Protein AF-A0A953KWA7-F1 (afdb_monomer_lite)

pLDDT: mean 86.07, std 13.07, range [38.38, 96.44]

Secondary structure (DSSP, 8-state):
---HHHHHHHTTT-HHHHHHHHHHHHHHHHHHHHHHHHHHH--SS---HHHHHHHHHHHHHHHHHHHHHS-HHHHHHHHHHHHHHHTT-HHHHHHHHHHHHHHHHHHHHHHHHHHHHHHS-----

Radius of gyration: 16.07 Å; chains: 1; bounding box: 39×20×54 Å

Structure (mmCIF, N/CA/C/O backbone):
data_AF-A0A953KWA7-F1
#
_entry.id   AF-A0A953KWA7-F1
#
loop_
_atom_site.group_PDB
_atom_site.id
_atom_site.type_symbol
_atom_site.label_atom_id
_atom_site.label_alt_id
_atom_site.label_comp_id
_atom_site.label_asym_id
_atom_site.label_entity_id
_atom_site.label_seq_id
_atom_site.pdbx_PDB_ins_code
_atom_site.Cartn_x
_atom_site.Cartn_y
_atom_site.Cartn_z
_atom_site.occupancy
_atom_site.B_iso_or_equiv
_atom_site.auth_seq_id
_atom_site.auth_comp_id
_atom_site.auth_asym_id
_atom_site.auth_atom_id
_atom_site.pdbx_PDB_model_num
ATOM 1 N N . MET A 1 1 ? -9.708 9.192 1.911 1.00 75.56 1 MET A N 1
ATOM 2 C CA . MET A 1 1 ? -10.693 8.529 2.768 1.00 75.56 1 MET A CA 1
ATOM 3 C C . MET A 1 1 ? -10.542 7.036 2.658 1.00 75.56 1 MET A C 1
ATOM 5 O O . MET A 1 1 ? -10.577 6.541 1.537 1.00 75.56 1 MET A O 1
ATOM 9 N N . LEU A 1 2 ? -10.314 6.370 3.787 1.00 86.50 2 LEU A N 1
ATOM 10 C CA . LEU A 1 2 ? -10.495 4.937 3.998 1.00 86.50 2 LEU A CA 1
ATOM 11 C C . LEU A 1 2 ? -11.960 4.571 3.770 1.00 86.50 2 LEU A C 1
ATOM 13 O O . LEU A 1 2 ? -12.853 5.381 4.021 1.00 86.50 2 LEU A O 1
ATOM 17 N N . ASP A 1 3 ? -12.204 3.341 3.341 1.00 90.00 3 ASP A N 1
ATOM 18 C CA . ASP A 1 3 ? -13.553 2.796 3.230 1.00 90.00 3 ASP A CA 1
ATOM 19 C C . ASP A 1 3 ? -13.816 1.835 4.395 1.00 90.00 3 ASP A C 1
ATOM 21 O O . ASP A 1 3 ? -13.808 0.614 4.253 1.00 90.00 3 ASP A O 1
ATOM 25 N N . LEU A 1 4 ? -13.965 2.408 5.594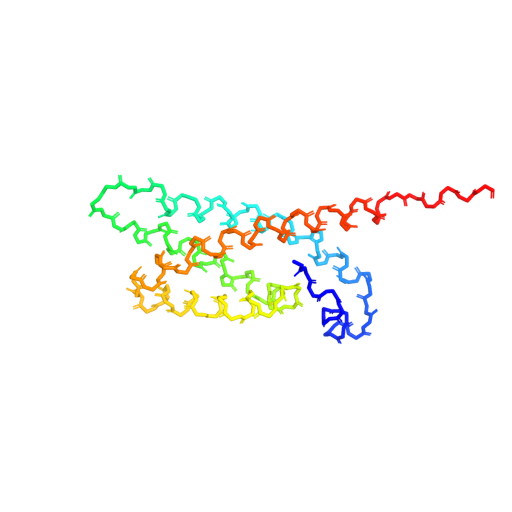 1.00 88.88 4 LEU A N 1
ATOM 26 C CA . LEU A 1 4 ? -14.143 1.632 6.825 1.00 88.88 4 LEU A CA 1
ATOM 27 C C . LEU A 1 4 ? -15.471 0.873 6.842 1.00 88.88 4 LEU A C 1
ATOM 29 O O . LEU A 1 4 ? -15.549 -0.184 7.458 1.00 88.88 4 LEU A O 1
ATOM 33 N N . GLN A 1 5 ? -16.497 1.390 6.162 1.00 89.25 5 GLN A N 1
ATOM 34 C CA . GLN A 1 5 ? -17.772 0.694 6.040 1.00 89.25 5 GLN A CA 1
ATOM 35 C C . GLN A 1 5 ? -17.602 -0.582 5.216 1.00 89.25 5 GLN A C 1
ATOM 37 O O . GLN A 1 5 ? -17.956 -1.655 5.698 1.00 89.25 5 GLN A O 1
ATOM 42 N N . HIS A 1 6 ? -16.980 -0.492 4.037 1.00 91.75 6 HIS A N 1
ATOM 43 C CA . HIS A 1 6 ? -16.666 -1.678 3.244 1.00 91.75 6 HIS A CA 1
ATOM 44 C C . HIS A 1 6 ? -15.776 -2.663 4.010 1.00 91.75 6 HIS A C 1
ATOM 46 O O . HIS A 1 6 ? -16.009 -3.870 3.976 1.00 91.75 6 HIS A O 1
ATOM 52 N N . ALA A 1 7 ? -14.778 -2.156 4.738 1.00 90.75 7 ALA A N 1
ATOM 53 C CA . ALA A 1 7 ? -13.907 -2.994 5.551 1.00 90.75 7 ALA A CA 1
ATOM 54 C C . ALA A 1 7 ? -14.683 -3.739 6.649 1.00 90.75 7 ALA A C 1
ATOM 56 O O . ALA A 1 7 ? -14.455 -4.927 6.860 1.00 90.75 7 ALA A O 1
ATOM 57 N N . LEU A 1 8 ? -15.621 -3.070 7.327 1.00 92.31 8 LEU A N 1
ATOM 58 C CA . LEU A 1 8 ? -16.487 -3.700 8.323 1.00 92.31 8 LEU A CA 1
ATOM 59 C C . LEU A 1 8 ? -17.427 -4.724 7.692 1.00 92.31 8 LEU A C 1
ATOM 61 O O . LEU A 1 8 ? -17.577 -5.806 8.247 1.00 92.31 8 LEU A O 1
ATOM 65 N N . GLU A 1 9 ? -18.022 -4.425 6.538 1.00 94.00 9 GLU A N 1
ATOM 66 C CA . GLU A 1 9 ? -18.860 -5.377 5.800 1.00 94.00 9 GLU A CA 1
ATOM 67 C C . GLU A 1 9 ? -18.067 -6.640 5.434 1.00 94.00 9 GLU A C 1
ATOM 69 O O . GLU A 1 9 ? -18.531 -7.753 5.680 1.00 94.00 9 GLU A O 1
ATOM 74 N N . TYR A 1 10 ? -16.834 -6.478 4.942 1.00 92.50 10 TYR A N 1
ATOM 75 C CA . TYR A 1 10 ? -15.931 -7.589 4.628 1.00 92.50 10 TYR A CA 1
ATOM 76 C C . TYR A 1 10 ? -15.567 -8.425 5.866 1.00 92.50 10 TYR A C 1
ATOM 78 O O . TYR A 1 10 ? -15.423 -9.644 5.788 1.00 92.50 10 TYR A O 1
ATOM 86 N N . LEU A 1 11 ? -15.424 -7.774 7.021 1.00 92.75 11 LEU A N 1
ATOM 87 C CA . LEU A 1 11 ? -15.095 -8.410 8.297 1.00 92.75 11 LEU A CA 1
ATOM 88 C C . LEU A 1 11 ? -16.340 -8.832 9.094 1.00 92.75 11 LEU A C 1
ATOM 90 O O . LEU A 1 11 ? -16.232 -9.110 10.286 1.00 92.75 11 LEU A O 1
ATOM 94 N N . HIS A 1 12 ? -17.519 -8.889 8.464 1.00 93.88 12 HIS A N 1
ATOM 95 C CA . HIS A 1 12 ? -18.789 -9.270 9.098 1.00 93.88 12 HIS A CA 1
ATOM 96 C C . HIS A 1 12 ? -19.137 -8.442 10.352 1.00 93.88 12 HIS A C 1
ATOM 98 O O . HIS A 1 12 ? -19.738 -8.941 11.301 1.00 93.88 12 HIS A O 1
ATOM 104 N N . GLY A 1 13 ? -18.753 -7.166 10.362 1.00 91.62 13 GLY A N 1
ATOM 105 C CA . GLY A 1 13 ? -18.988 -6.233 11.460 1.00 91.62 13 GLY A CA 1
ATOM 106 C C . GLY A 1 13 ? -17.972 -6.306 12.603 1.00 91.62 13 GLY A C 1
ATOM 107 O O . GLY A 1 13 ? -18.148 -5.595 13.593 1.00 91.62 13 GLY A O 1
ATOM 108 N N . ASP A 1 14 ? -16.906 -7.109 12.493 1.00 92.44 14 ASP A N 1
ATOM 109 C CA . ASP A 1 14 ? -15.890 -7.226 13.543 1.00 92.44 14 ASP A CA 1
ATOM 110 C C . ASP A 1 14 ? -14.988 -5.979 13.613 1.00 92.44 14 ASP A C 1
ATOM 112 O O . ASP A 1 14 ? -13.957 -5.848 12.943 1.00 92.44 14 ASP A O 1
ATOM 116 N N . GLN A 1 15 ? -15.391 -5.039 14.469 1.00 90.19 15 GLN A N 1
ATOM 117 C CA . GLN A 1 15 ? -14.656 -3.802 14.722 1.00 90.19 15 GLN A CA 1
ATOM 118 C C . GLN A 1 15 ? -13.309 -4.045 15.414 1.00 90.19 15 GLN A C 1
ATOM 120 O O . GLN A 1 15 ? -12.363 -3.293 15.178 1.00 90.19 15 GLN A O 1
ATOM 125 N N . VAL A 1 16 ? -13.198 -5.076 16.258 1.00 90.62 16 VAL A N 1
ATOM 126 C CA . VAL A 1 16 ? -11.957 -5.371 16.990 1.00 90.62 16 VAL A CA 1
ATOM 127 C C . VAL A 1 16 ? -10.904 -5.878 16.015 1.00 90.62 16 VAL A C 1
ATOM 129 O O . VAL A 1 16 ? -9.775 -5.379 16.015 1.00 90.62 16 VAL A O 1
ATOM 132 N N . LEU A 1 17 ? -11.288 -6.805 15.137 1.00 91.94 17 LEU A N 1
ATOM 133 C CA . LEU A 1 17 ? -10.429 -7.310 14.076 1.00 91.94 17 LEU A CA 1
ATOM 134 C C . LEU A 1 17 ? -10.021 -6.196 13.108 1.00 91.94 17 LEU A C 1
ATOM 136 O O . LEU A 1 17 ? -8.842 -6.095 12.768 1.00 91.94 17 LEU A O 1
ATOM 140 N N . LEU A 1 18 ? -10.949 -5.310 12.722 1.00 91.56 18 LEU A N 1
ATOM 141 C CA . LEU A 1 18 ? -10.613 -4.153 11.890 1.00 91.56 18 LEU A CA 1
ATOM 142 C C . LEU A 1 18 ? -9.531 -3.292 12.549 1.00 91.56 18 LEU A C 1
ATOM 144 O O . LEU A 1 18 ? -8.523 -2.985 11.920 1.00 91.56 18 LEU A O 1
ATOM 148 N N . GLN A 1 19 ? -9.687 -2.946 13.828 1.00 90.38 19 GLN A N 1
ATOM 149 C CA . GLN A 1 19 ? -8.694 -2.148 14.552 1.00 90.38 19 GLN A CA 1
ATOM 150 C C . GLN A 1 19 ? -7.335 -2.856 14.662 1.00 90.38 19 GLN A C 1
ATOM 152 O O . GLN A 1 19 ? -6.293 -2.213 14.534 1.00 90.38 19 GLN A O 1
ATOM 157 N N . GLN A 1 20 ? -7.312 -4.177 14.857 1.00 90.69 20 GLN A N 1
ATOM 158 C CA . GLN A 1 20 ? -6.065 -4.952 14.855 1.00 90.69 20 GLN A CA 1
ATOM 159 C C . GLN A 1 20 ? -5.376 -4.925 13.486 1.00 90.69 20 GLN A C 1
ATOM 161 O O . GLN A 1 20 ? -4.169 -4.684 13.418 1.00 90.69 20 GLN A O 1
ATOM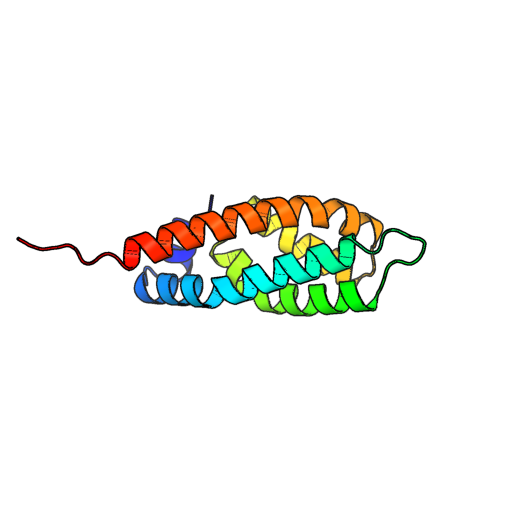 166 N N . ILE A 1 21 ? -6.140 -5.101 12.402 1.00 91.25 21 ILE A N 1
ATOM 167 C CA . ILE A 1 21 ? -5.637 -5.004 11.027 1.00 91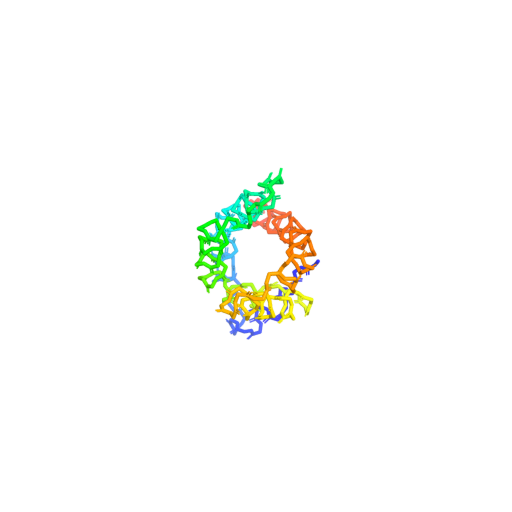.25 21 IL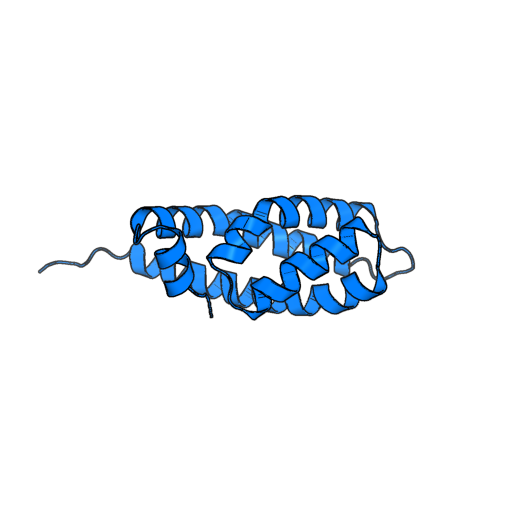E A CA 1
ATOM 168 C C . ILE A 1 21 ? -5.051 -3.612 10.782 1.00 91.25 21 ILE A C 1
ATOM 170 O O . ILE A 1 21 ? -3.915 -3.511 10.325 1.00 91.25 21 ILE A O 1
ATOM 174 N N . LEU A 1 22 ? -5.774 -2.543 11.133 1.00 91.25 22 LEU A N 1
ATOM 175 C CA . LEU A 1 22 ? -5.306 -1.167 10.947 1.00 91.25 22 LEU A CA 1
ATOM 176 C C . LEU A 1 22 ? -4.013 -0.888 11.728 1.00 91.25 22 LEU A C 1
ATOM 178 O O . LEU A 1 22 ? -3.083 -0.302 11.175 1.00 91.25 22 LEU A O 1
ATOM 182 N N . LYS A 1 23 ? -3.906 -1.351 12.981 1.00 89.56 23 LYS A N 1
ATOM 183 C CA . LYS A 1 23 ? -2.684 -1.210 13.792 1.00 89.56 23 LYS A CA 1
ATOM 184 C C . LYS A 1 23 ? -1.487 -1.901 13.150 1.00 89.56 23 LYS A C 1
ATOM 186 O O . LYS A 1 23 ? -0.460 -1.251 12.951 1.00 89.56 23 LYS A O 1
ATOM 191 N N . LEU A 1 24 ? -1.624 -3.178 12.791 1.00 88.44 24 LEU A N 1
ATOM 192 C CA . LEU A 1 24 ? -0.552 -3.955 12.158 1.00 88.44 24 LEU A CA 1
ATOM 193 C C . LEU A 1 24 ? -0.146 -3.358 10.807 1.00 88.44 24 LEU A C 1
ATOM 195 O O . LEU A 1 24 ? 1.038 -3.276 10.481 1.00 88.44 24 LEU A O 1
ATOM 199 N N . PHE A 1 25 ? -1.125 -2.869 10.049 1.00 91.19 25 PHE A N 1
ATOM 200 C CA . PHE A 1 25 ? -0.901 -2.335 8.716 1.00 91.19 25 PHE A CA 1
ATOM 201 C C . PHE A 1 25 ? -0.097 -1.027 8.699 1.00 91.19 25 PHE A C 1
ATOM 203 O O . PHE A 1 25 ? 0.574 -0.736 7.710 1.00 91.19 25 PHE A O 1
ATOM 210 N N . THR A 1 26 ? -0.076 -0.266 9.799 1.00 88.00 26 THR A N 1
ATOM 211 C CA . THR A 1 26 ? 0.705 0.983 9.920 1.00 88.00 26 THR A CA 1
ATOM 212 C C . THR A 1 26 ? 2.197 0.783 9.612 1.00 88.00 26 THR A C 1
ATOM 214 O O . THR A 1 26 ? 2.822 1.615 8.947 1.00 88.00 26 THR A O 1
ATOM 217 N N . GLN A 1 27 ? 2.772 -0.341 10.057 1.00 87.81 27 GLN A N 1
ATOM 218 C CA . GLN A 1 27 ? 4.178 -0.673 9.802 1.00 87.81 27 GLN A CA 1
ATOM 219 C C . GLN A 1 27 ? 4.411 -0.975 8.318 1.00 87.81 27 GLN A C 1
ATOM 221 O O . GLN A 1 27 ? 5.319 -0.414 7.705 1.00 87.81 27 GLN A O 1
ATOM 226 N N . THR A 1 28 ? 3.538 -1.787 7.717 1.00 91.19 28 THR A N 1
ATOM 227 C CA . THR A 1 28 ? 3.583 -2.111 6.285 1.00 91.19 28 THR A CA 1
ATOM 228 C C . THR A 1 28 ? 3.408 -0.870 5.409 1.00 91.19 28 THR A C 1
ATOM 230 O O . THR A 1 28 ? 4.098 -0.735 4.405 1.00 91.19 28 THR A O 1
ATOM 233 N N . LEU A 1 29 ? 2.540 0.072 5.791 1.00 91.12 29 LEU A N 1
ATOM 234 C CA . LEU A 1 29 ? 2.370 1.341 5.076 1.00 91.12 29 LEU A CA 1
ATOM 235 C C . LEU A 1 29 ? 3.643 2.181 5.077 1.00 91.12 29 LEU A C 1
ATOM 237 O O . LEU A 1 29 ? 4.044 2.685 4.030 1.00 91.12 29 LEU A O 1
ATOM 241 N N . SER A 1 30 ? 4.294 2.288 6.234 1.00 90.88 30 SER A N 1
ATOM 242 C CA . SER A 1 30 ? 5.548 3.033 6.369 1.00 90.88 30 SER A CA 1
ATOM 243 C C . SER A 1 30 ? 6.644 2.415 5.497 1.00 90.88 30 SER A C 1
ATOM 245 O O . SER A 1 30 ? 7.365 3.129 4.800 1.00 90.88 30 SER A O 1
ATOM 247 N N . GLN A 1 31 ? 6.720 1.081 5.477 1.00 93.56 31 GLN A N 1
ATOM 248 C CA . GLN A 1 31 ? 7.642 0.343 4.619 1.00 93.56 31 GLN A CA 1
ATOM 249 C C . GLN A 1 31 ? 7.345 0.566 3.129 1.00 93.56 31 GLN A C 1
ATOM 251 O O . GLN A 1 31 ? 8.258 0.896 2.376 1.00 93.56 31 GLN A O 1
ATOM 256 N N . LEU A 1 32 ? 6.079 0.476 2.706 1.00 94.19 32 LEU A N 1
ATOM 257 C CA . LEU A 1 32 ? 5.676 0.734 1.319 1.00 94.19 32 LEU A CA 1
ATOM 258 C C . LEU A 1 32 ? 6.056 2.136 0.851 1.00 94.19 32 LEU A C 1
ATOM 260 O O . LEU A 1 32 ? 6.541 2.297 -0.264 1.00 94.19 32 LEU A O 1
ATOM 264 N N . GLN A 1 33 ? 5.839 3.152 1.687 1.00 92.06 33 GLN A N 1
ATOM 265 C CA . GLN A 1 33 ? 6.192 4.531 1.351 1.00 92.06 33 GLN A CA 1
ATOM 266 C C . GLN A 1 33 ? 7.706 4.715 1.220 1.00 92.06 33 GLN A C 1
ATOM 268 O O . GLN A 1 33 ? 8.160 5.411 0.311 1.00 92.06 33 GLN A O 1
ATOM 273 N N . ALA A 1 34 ? 8.486 4.088 2.104 1.00 92.06 34 ALA A N 1
ATOM 274 C CA . ALA A 1 34 ? 9.941 4.129 2.041 1.00 92.06 34 ALA A CA 1
ATOM 275 C C . ALA A 1 34 ? 10.471 3.436 0.777 1.00 92.06 34 ALA A C 1
ATOM 277 O O . ALA A 1 34 ? 11.267 4.022 0.048 1.00 92.06 34 ALA A O 1
ATOM 278 N N . GLU A 1 35 ? 9.995 2.226 0.480 1.00 92.50 35 GLU A N 1
ATOM 279 C CA . GLU A 1 35 ? 10.408 1.458 -0.700 1.00 92.50 35 GLU A CA 1
ATOM 280 C C . GLU A 1 35 ? 9.995 2.137 -2.007 1.00 92.50 35 GLU A C 1
ATOM 282 O O . GLU A 1 35 ? 1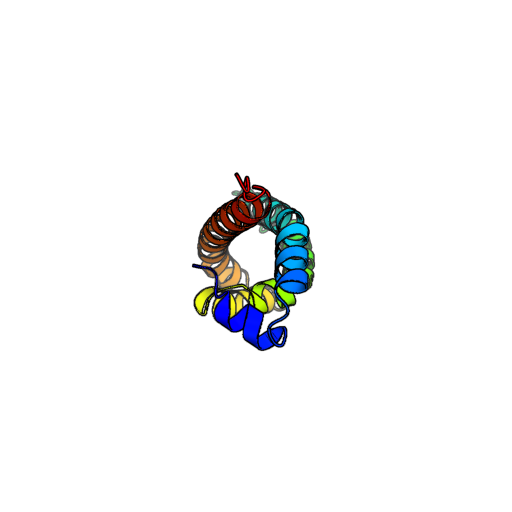0.797 2.206 -2.936 1.00 92.50 35 GLU A O 1
ATOM 287 N N . LEU A 1 36 ? 8.785 2.704 -2.062 1.00 91.06 36 LEU A N 1
ATOM 288 C CA . LEU A 1 36 ? 8.314 3.486 -3.203 1.00 91.06 36 LEU A CA 1
ATOM 289 C C . LEU A 1 36 ? 9.203 4.707 -3.446 1.00 91.06 36 LEU A C 1
ATOM 291 O O . LEU A 1 36 ? 9.612 4.961 -4.576 1.00 91.06 36 LEU A O 1
ATOM 295 N N . LYS A 1 37 ? 9.533 5.445 -2.379 1.00 89.38 37 LYS A N 1
ATOM 296 C CA . LYS A 1 37 ? 10.422 6.604 -2.465 1.00 89.38 37 LYS A CA 1
ATOM 297 C C . LYS A 1 37 ? 11.807 6.196 -2.961 1.00 89.38 37 LYS A C 1
ATOM 299 O O . LYS A 1 37 ? 12.341 6.864 -3.837 1.00 89.38 37 LYS A O 1
ATOM 304 N N . THR A 1 38 ? 12.369 5.103 -2.446 1.00 88.38 38 THR A N 1
ATOM 305 C CA . THR A 1 38 ? 13.663 4.574 -2.901 1.00 88.38 38 THR A CA 1
ATOM 306 C C . THR A 1 38 ? 13.617 4.211 -4.384 1.00 88.38 38 THR A C 1
ATOM 308 O O . THR A 1 38 ? 14.425 4.729 -5.147 1.00 88.38 38 THR A O 1
ATOM 311 N N . ALA A 1 39 ? 12.607 3.447 -4.815 1.00 86.19 39 ALA A N 1
ATOM 312 C CA . ALA A 1 39 ? 12.431 3.054 -6.215 1.00 86.19 39 ALA A CA 1
ATOM 313 C C . ALA A 1 39 ? 12.249 4.252 -7.175 1.00 86.19 39 ALA A C 1
ATOM 315 O O . ALA A 1 39 ? 12.555 4.146 -8.363 1.00 86.19 39 ALA A O 1
ATOM 316 N N . GLN A 1 40 ? 11.759 5.394 -6.674 1.00 82.50 40 GLN A N 1
ATOM 317 C CA . GLN A 1 40 ? 11.585 6.637 -7.436 1.00 82.50 40 GLN A CA 1
ATOM 318 C C . GLN A 1 40 ? 12.796 7.589 -7.378 1.00 82.50 40 GLN A C 1
ATOM 320 O O . GLN A 1 40 ? 13.031 8.337 -8.328 1.00 82.50 40 GLN A O 1
ATOM 325 N N . CYS A 1 41 ? 13.560 7.604 -6.279 1.00 73.00 41 CYS A N 1
ATOM 326 C CA . CYS A 1 41 ? 14.674 8.536 -6.063 1.00 73.00 41 CYS A CA 1
ATOM 327 C C . CYS A 1 41 ? 15.906 8.233 -6.921 1.00 73.00 41 CYS A C 1
ATOM 329 O O . CYS A 1 41 ? 16.748 9.118 -7.086 1.00 73.00 41 CYS A O 1
ATOM 331 N N . THR A 1 42 ? 16.009 7.039 -7.501 1.00 62.53 42 THR A N 1
ATOM 332 C CA . THR A 1 42 ? 17.104 6.632 -8.393 1.00 62.53 42 THR A CA 1
ATOM 333 C C . THR A 1 42 ? 16.954 7.290 -9.777 1.00 62.53 42 THR A C 1
ATOM 335 O O . THR A 1 42 ? 16.846 6.651 -10.819 1.00 62.53 42 THR A O 1
ATOM 338 N N . SER A 1 43 ? 16.916 8.625 -9.791 1.00 50.38 43 SER A N 1
ATOM 339 C CA . SER A 1 43 ? 16.997 9.475 -10.976 1.00 50.38 43 SER A CA 1
ATOM 340 C C . SER A 1 43 ? 18.440 9.517 -11.468 1.00 50.38 43 SER A C 1
ATOM 342 O O . SER A 1 43 ? 19.196 10.406 -11.090 1.00 50.38 43 SER A O 1
ATOM 344 N N . ASN A 1 44 ? 18.833 8.520 -12.265 1.00 46.09 44 ASN A N 1
ATOM 345 C CA . ASN A 1 44 ? 19.721 8.673 -13.422 1.00 46.09 44 ASN A CA 1
ATOM 346 C C . ASN A 1 44 ? 19.930 7.315 -14.122 1.00 46.09 44 ASN A C 1
ATOM 348 O O . ASN A 1 44 ? 20.631 6.434 -13.639 1.00 46.09 44 ASN A O 1
ATOM 352 N N . VAL A 1 45 ? 19.345 7.200 -15.318 1.00 48.81 45 VAL A N 1
ATOM 353 C CA . VAL A 1 45 ? 19.711 6.292 -16.427 1.00 48.81 45 VAL A CA 1
ATOM 354 C C . VAL A 1 45 ? 19.430 4.787 -16.265 1.00 48.81 45 VAL A C 1
ATOM 356 O O . VAL A 1 45 ? 19.322 4.105 -17.282 1.00 48.81 45 VAL A O 1
ATOM 359 N N . GLN A 1 46 ? 19.203 4.247 -15.068 1.00 53.62 46 GLN A N 1
ATOM 360 C CA . GLN A 1 46 ? 18.833 2.832 -14.917 1.00 53.62 46 GLN A CA 1
ATOM 361 C C . GLN A 1 46 ? 17.636 2.677 -13.988 1.00 53.62 46 GLN A C 1
ATOM 363 O O . GLN A 1 46 ? 17.711 2.978 -12.800 1.00 53.62 46 GLN A O 1
ATOM 368 N N . VAL A 1 47 ? 16.521 2.190 -14.537 1.00 57.28 47 VAL A N 1
ATOM 369 C CA . VAL A 1 47 ? 15.428 1.657 -13.724 1.00 57.28 47 VAL A CA 1
ATOM 370 C C . VAL A 1 47 ? 16.029 0.565 -12.842 1.00 57.28 47 VAL A C 1
ATOM 372 O O . VAL A 1 47 ? 16.525 -0.441 -13.348 1.00 57.28 47 VAL A O 1
ATOM 375 N N . ASN A 1 48 ? 16.053 0.789 -11.530 1.00 71.12 48 ASN A N 1
ATOM 376 C CA . ASN A 1 48 ? 16.619 -0.176 -10.603 1.00 71.12 48 ASN A CA 1
ATOM 377 C C . ASN A 1 48 ? 15.609 -1.307 -10.378 1.00 71.12 48 ASN A C 1
ATOM 379 O O . ASN A 1 48 ? 14.774 -1.259 -9.473 1.00 71.12 48 ASN A O 1
ATOM 383 N N . ASP A 1 49 ? 15.682 -2.330 -11.229 1.00 79.06 49 ASP A N 1
ATOM 384 C CA . ASP A 1 49 ? 14.818 -3.514 -11.180 1.00 79.06 49 ASP A CA 1
ATOM 385 C C . ASP A 1 49 ? 14.758 -4.148 -9.780 1.00 79.06 49 ASP A C 1
ATOM 387 O O . ASP A 1 49 ? 13.722 -4.689 -9.394 1.00 79.06 49 ASP A O 1
ATOM 391 N N . SER A 1 50 ? 15.836 -4.065 -8.992 1.00 87.12 50 SER A N 1
ATOM 392 C CA . SER A 1 50 ? 15.884 -4.647 -7.645 1.00 87.12 50 SER A CA 1
ATOM 393 C C . SER A 1 50 ? 15.024 -3.888 -6.624 1.00 87.12 50 SER A C 1
ATOM 395 O O . SER A 1 50 ? 14.352 -4.510 -5.795 1.00 87.12 50 SER A O 1
ATOM 397 N N . GLU A 1 51 ? 14.972 -2.558 -6.715 1.00 88.88 51 GLU A N 1
ATOM 398 C CA . GLU A 1 51 ? 14.145 -1.711 -5.846 1.00 88.88 51 GLU A CA 1
ATOM 399 C C . GLU A 1 51 ? 12.665 -1.895 -6.177 1.00 88.88 51 GLU A C 1
ATOM 401 O O . GLU A 1 51 ? 11.853 -2.127 -5.280 1.00 88.88 51 GLU A O 1
ATOM 406 N N . TRP A 1 52 ? 12.322 -1.910 -7.469 1.00 89.25 52 TRP A N 1
ATOM 407 C CA . TRP A 1 52 ? 10.958 -2.180 -7.926 1.00 89.25 52 TRP A CA 1
ATOM 408 C C . TRP A 1 52 ? 10.480 -3.590 -7.567 1.00 89.25 52 TRP A C 1
ATOM 410 O O . TRP A 1 52 ? 9.316 -3.765 -7.209 1.00 89.25 52 TRP A O 1
ATOM 420 N N . GLN A 1 53 ? 11.362 -4.594 -7.598 1.00 90.88 53 GLN A N 1
ATOM 421 C CA . GLN A 1 53 ? 11.038 -5.943 -7.124 1.00 90.88 53 GLN A CA 1
ATOM 422 C C . GLN A 1 53 ? 10.813 -5.998 -5.614 1.00 90.88 53 GLN A C 1
ATOM 424 O O . GLN A 1 53 ? 9.909 -6.702 -5.162 1.00 90.88 53 GLN A O 1
ATOM 429 N N . THR A 1 54 ? 11.619 -5.277 -4.833 1.00 92.56 54 THR A N 1
ATOM 430 C CA . THR A 1 54 ? 11.451 -5.199 -3.375 1.00 92.56 54 THR A CA 1
ATOM 431 C C . THR A 1 54 ? 10.109 -4.555 -3.042 1.00 92.56 54 THR A C 1
ATOM 433 O O . THR A 1 54 ? 9.285 -5.179 -2.374 1.00 92.56 54 THR A O 1
ATOM 436 N N . PHE A 1 55 ? 9.836 -3.392 -3.641 1.00 93.62 55 PHE A N 1
ATOM 437 C CA . PHE A 1 55 ? 8.554 -2.705 -3.528 1.00 93.62 55 PHE A CA 1
ATOM 438 C C . PHE A 1 55 ? 7.377 -3.597 -3.942 1.00 93.62 55 PHE A C 1
ATOM 440 O O . PHE A 1 55 ? 6.376 -3.683 -3.231 1.00 93.62 55 PHE A O 1
ATOM 447 N N . TYR A 1 56 ? 7.496 -4.317 -5.063 1.00 94.69 56 TYR A N 1
ATOM 448 C CA . TYR A 1 56 ? 6.463 -5.243 -5.522 1.00 94.69 56 TYR A CA 1
ATOM 449 C C . TYR A 1 56 ? 6.154 -6.332 -4.491 1.00 94.69 56 TYR A C 1
ATOM 451 O O . TYR A 1 56 ? 4.982 -6.620 -4.256 1.00 94.69 56 TYR A O 1
ATOM 459 N N . ARG A 1 57 ? 7.169 -6.938 -3.859 1.00 95.00 57 ARG A N 1
ATOM 460 C CA . ARG A 1 57 ? 6.957 -7.993 -2.853 1.00 95.00 57 ARG A CA 1
ATOM 461 C C . ARG A 1 57 ? 6.166 -7.466 -1.661 1.00 95.00 57 ARG A C 1
ATOM 463 O O . ARG A 1 57 ? 5.197 -8.105 -1.246 1.00 95.00 57 ARG A O 1
ATOM 470 N N . THR A 1 58 ? 6.535 -6.293 -1.158 1.00 95.12 58 THR A N 1
ATOM 471 C CA . THR A 1 58 ? 5.828 -5.645 -0.049 1.00 95.12 58 THR A CA 1
ATOM 472 C C . THR A 1 58 ? 4.411 -5.253 -0.461 1.00 95.12 58 THR A C 1
ATOM 474 O O . THR A 1 58 ? 3.458 -5.547 0.261 1.00 95.12 58 THR A O 1
ATOM 477 N N . LEU A 1 59 ? 4.234 -4.669 -1.653 1.00 95.69 59 LEU A N 1
ATOM 478 C CA . LEU A 1 59 ? 2.921 -4.288 -2.183 1.00 95.69 59 LEU A CA 1
ATOM 479 C C . LEU A 1 59 ? 2.012 -5.502 -2.367 1.00 95.69 59 LEU A C 1
ATOM 481 O O . LEU A 1 59 ? 0.838 -5.456 -2.008 1.00 95.69 59 LEU A O 1
ATOM 485 N N . HIS A 1 60 ? 2.550 -6.604 -2.882 1.00 94.38 60 HIS A N 1
ATOM 486 C CA . HIS A 1 60 ? 1.813 -7.846 -3.061 1.00 94.38 60 HIS A CA 1
ATOM 487 C C . HIS A 1 60 ? 1.360 -8.435 -1.717 1.00 94.38 60 HIS A C 1
ATOM 489 O O . HIS A 1 60 ? 0.215 -8.867 -1.599 1.00 94.38 60 HIS A O 1
ATOM 495 N N . GLY A 1 61 ? 2.214 -8.402 -0.686 1.00 93.69 61 GLY A N 1
ATOM 496 C CA . GLY A 1 61 ? 1.841 -8.804 0.676 1.00 93.69 61 GLY A CA 1
ATOM 497 C C . GLY A 1 61 ? 0.793 -7.885 1.315 1.00 93.69 61 GLY A C 1
ATOM 498 O O . GLY A 1 61 ? -0.112 -8.353 2.001 1.00 93.69 61 GLY A O 1
ATOM 499 N N . ALA A 1 62 ? 0.869 -6.582 1.041 1.00 93.50 62 ALA A N 1
ATOM 500 C CA . ALA A 1 62 ? -0.058 -5.567 1.540 1.00 93.50 62 ALA A CA 1
ATOM 501 C C . ALA A 1 62 ? -1.400 -5.515 0.790 1.00 93.50 62 ALA A C 1
ATOM 503 O O . ALA A 1 62 ? -2.378 -4.966 1.306 1.00 93.50 62 ALA A O 1
ATOM 504 N N . LYS A 1 63 ? -1.457 -6.061 -0.432 1.00 93.94 63 LYS A N 1
ATOM 505 C CA . LYS A 1 63 ? -2.601 -5.964 -1.346 1.00 93.94 63 LYS A CA 1
ATOM 506 C C . LYS A 1 63 ? -3.937 -6.342 -0.695 1.00 93.94 63 LYS A C 1
ATOM 508 O O . LYS A 1 63 ? -4.859 -5.546 -0.838 1.00 93.94 63 LYS A O 1
ATOM 513 N N . PRO A 1 64 ? -4.089 -7.467 0.032 1.00 92.31 64 PRO A N 1
ATOM 514 C CA . PRO A 1 64 ? -5.375 -7.821 0.635 1.00 92.31 64 PRO A CA 1
ATOM 515 C C . PRO A 1 64 ? -5.895 -6.733 1.577 1.00 92.31 64 PRO A C 1
ATOM 517 O O . PRO A 1 64 ? -7.045 -6.322 1.467 1.00 92.31 64 PRO A O 1
ATOM 520 N N . VAL A 1 65 ? -5.027 -6.198 2.440 1.00 92.50 65 VAL A N 1
ATOM 521 C CA . VAL A 1 65 ? -5.407 -5.145 3.386 1.00 92.50 65 VAL A CA 1
ATOM 522 C C . VAL A 1 65 ? -5.765 -3.862 2.643 1.00 92.50 65 VAL A C 1
ATOM 524 O O . VAL A 1 65 ? -6.817 -3.288 2.907 1.00 92.50 65 VAL A O 1
ATOM 527 N N . LEU A 1 66 ? -4.959 -3.454 1.656 1.00 92.81 66 LEU A N 1
ATOM 528 C CA . LEU A 1 66 ? -5.246 -2.287 0.813 1.00 92.81 66 LEU A CA 1
ATOM 529 C C . LEU A 1 66 ? -6.588 -2.402 0.080 1.00 92.81 66 LEU A C 1
ATOM 531 O O . LEU A 1 66 ? -7.269 -1.394 -0.082 1.00 92.81 66 LEU A O 1
ATOM 535 N N . LEU A 1 67 ? -6.982 -3.602 -0.353 1.00 92.75 67 LEU A N 1
ATOM 536 C CA . LEU A 1 67 ? -8.274 -3.819 -1.003 1.00 92.75 67 LEU A CA 1
ATOM 537 C C . LEU A 1 67 ? -9.448 -3.758 -0.015 1.00 92.75 67 LEU A C 1
ATOM 539 O O . LEU A 1 67 ? -10.505 -3.248 -0.378 1.00 92.75 67 LEU A O 1
ATOM 543 N N . ILE A 1 68 ? -9.251 -4.229 1.219 1.00 91.00 68 ILE A N 1
ATOM 544 C CA . ILE A 1 68 ? -10.271 -4.208 2.277 1.00 91.00 68 ILE A CA 1
ATOM 545 C C . ILE A 1 68 ? -10.487 -2.783 2.802 1.00 91.00 68 ILE A C 1
ATOM 547 O O . ILE A 1 68 ? -11.622 -2.327 2.880 1.00 91.00 68 ILE A O 1
ATOM 551 N N . VAL A 1 69 ? -9.416 -2.066 3.164 1.00 90.25 69 VAL A N 1
ATOM 552 C CA . VAL A 1 69 ? -9.525 -0.771 3.872 1.00 90.25 69 VAL A CA 1
ATOM 553 C C . VAL A 1 69 ? -9.375 0.445 2.958 1.00 90.25 69 VAL A C 1
ATOM 555 O O . VAL A 1 69 ? -9.770 1.557 3.318 1.00 90.25 69 VAL A O 1
ATOM 558 N N . GLY A 1 70 ? -8.776 0.264 1.780 1.00 88.94 70 GLY A N 1
ATOM 559 C CA . GLY A 1 70 ? -8.574 1.334 0.812 1.00 88.94 70 GLY A CA 1
ATOM 560 C C . GLY A 1 70 ? -9.869 1.725 0.109 1.00 88.94 70 GLY A C 1
ATOM 561 O O . GLY A 1 70 ? -10.784 0.924 -0.047 1.00 88.94 70 GLY A O 1
ATOM 562 N N . ASN A 1 71 ? -9.944 2.969 -0.359 1.00 88.31 71 ASN A N 1
ATOM 563 C CA . ASN A 1 71 ? -11.080 3.416 -1.165 1.00 88.31 71 ASN A CA 1
ATOM 564 C C . ASN A 1 71 ? -11.113 2.790 -2.563 1.00 88.31 71 ASN A C 1
ATOM 566 O O . ASN A 1 71 ? -10.190 2.103 -3.005 1.00 88.31 71 ASN A O 1
ATOM 570 N N . SER A 1 72 ? -12.170 3.120 -3.308 1.00 89.44 72 SER A N 1
ATOM 571 C CA . SER A 1 72 ? -12.349 2.732 -4.707 1.00 89.44 72 SER A CA 1
ATOM 572 C C . SER A 1 72 ? -11.143 3.036 -5.598 1.00 89.44 72 SER A C 1
ATOM 574 O O . SER A 1 72 ? -10.895 2.291 -6.540 1.00 89.44 72 SER A O 1
ATOM 576 N N . THR A 1 73 ? -10.395 4.108 -5.330 1.00 91.44 73 THR A N 1
ATOM 577 C CA . THR A 1 73 ? -9.212 4.470 -6.120 1.00 91.44 73 THR A CA 1
ATOM 578 C C . THR A 1 73 ? -8.045 3.536 -5.823 1.00 91.44 73 THR A C 1
ATOM 580 O O . THR A 1 73 ? -7.461 2.988 -6.751 1.00 91.44 73 THR A O 1
ATOM 583 N N . ILE A 1 74 ? -7.757 3.259 -4.549 1.00 92.94 74 ILE A N 1
ATOM 584 C CA . ILE A 1 74 ? -6.756 2.258 -4.147 1.00 92.94 74 ILE A CA 1
ATOM 585 C C . ILE A 1 74 ? -7.099 0.875 -4.698 1.00 92.94 74 ILE A C 1
ATOM 587 O O . ILE A 1 74 ? -6.222 0.195 -5.227 1.00 92.94 74 ILE A O 1
ATOM 591 N N . ARG A 1 75 ? -8.381 0.490 -4.657 1.00 92.75 75 ARG A N 1
ATOM 592 C CA . ARG A 1 75 ? -8.859 -0.778 -5.226 1.00 92.75 75 ARG A CA 1
ATOM 593 C C . ARG A 1 75 ? -8.641 -0.900 -6.736 1.00 92.75 75 ARG A C 1
ATOM 595 O O . ARG A 1 75 ? -8.567 -2.020 -7.228 1.00 92.75 75 ARG A O 1
ATOM 602 N N . LYS A 1 76 ? -8.508 0.217 -7.457 1.00 93.44 76 LYS A N 1
ATOM 603 C CA . LYS A 1 76 ? -8.150 0.244 -8.885 1.00 93.44 76 LYS A CA 1
ATOM 604 C C . LYS A 1 76 ? -6.636 0.283 -9.094 1.00 93.44 76 LYS A C 1
ATOM 606 O O . LYS A 1 76 ? -6.095 -0.546 -9.814 1.00 93.44 76 LYS A O 1
ATOM 611 N N . ILE A 1 77 ? -5.944 1.193 -8.408 1.00 95.12 77 ILE A N 1
ATOM 612 C CA . ILE A 1 77 ? -4.506 1.420 -8.600 1.00 95.12 77 ILE A CA 1
ATOM 613 C C . ILE A 1 77 ? -3.676 0.208 -8.167 1.00 95.12 77 ILE A C 1
ATOM 615 O O . ILE A 1 77 ? -2.744 -0.161 -8.871 1.00 95.12 77 ILE A O 1
ATOM 619 N N . VAL A 1 78 ? -3.986 -0.426 -7.029 1.00 95.50 78 VAL A N 1
ATOM 620 C CA . VAL A 1 78 ? -3.145 -1.505 -6.479 1.00 95.50 78 VAL A CA 1
ATOM 621 C C . VAL A 1 78 ? -3.050 -2.712 -7.421 1.00 95.50 78 VAL A C 1
ATOM 623 O O . VAL A 1 78 ? -1.928 -3.135 -7.703 1.00 95.50 78 VAL A O 1
ATOM 626 N N . PRO A 1 79 ? -4.159 -3.276 -7.948 1.00 95.62 79 PRO A N 1
ATOM 627 C CA . PRO A 1 79 ? -4.075 -4.351 -8.934 1.00 95.62 79 PRO A CA 1
ATOM 628 C C . PRO A 1 79 ? -3.301 -3.954 -10.192 1.00 95.62 79 PRO A C 1
ATOM 630 O O . PRO A 1 79 ? -2.434 -4.714 -10.616 1.00 95.62 79 PRO A O 1
ATOM 633 N N . GLU A 1 80 ? -3.566 -2.767 -10.742 1.00 96.44 80 GLU A N 1
ATOM 634 C CA . GLU A 1 80 ? -2.918 -2.294 -11.969 1.00 96.44 80 GLU A CA 1
ATOM 635 C C . GLU A 1 80 ? -1.418 -2.040 -11.791 1.00 96.44 80 GLU A C 1
ATOM 637 O O . GLU A 1 80 ? -0.626 -2.339 -12.683 1.00 96.44 80 GLU A O 1
ATOM 642 N N . LEU A 1 81 ? -1.013 -1.521 -10.632 1.00 95.12 81 LEU A N 1
ATOM 643 C CA . LEU A 1 81 ? 0.390 -1.313 -10.298 1.00 95.12 81 LEU A CA 1
ATOM 644 C C . LEU A 1 81 ? 1.101 -2.653 -10.077 1.00 95.12 81 LEU A C 1
ATOM 646 O O . LEU A 1 81 ? 2.193 -2.853 -10.600 1.00 95.12 81 LEU A O 1
ATOM 650 N N . CYS A 1 82 ? 0.481 -3.603 -9.368 1.00 95.25 82 CYS A N 1
ATOM 651 C CA . CYS A 1 82 ? 1.024 -4.959 -9.243 1.00 95.25 82 CYS A CA 1
ATOM 652 C C . CYS A 1 82 ? 1.210 -5.631 -10.610 1.00 95.25 82 CYS A C 1
ATOM 654 O O . CYS A 1 82 ? 2.229 -6.283 -10.831 1.00 95.25 82 CYS A O 1
ATOM 656 N N . GLU A 1 83 ? 0.235 -5.483 -11.509 1.00 95.56 83 GLU A N 1
ATOM 657 C CA . GLU A 1 83 ? 0.312 -6.007 -12.871 1.00 95.56 83 GLU A CA 1
ATOM 658 C C . GLU A 1 83 ? 1.460 -5.351 -13.648 1.00 95.56 83 GLU A C 1
ATOM 660 O O . GLU A 1 83 ? 2.321 -6.048 -14.180 1.00 95.56 83 GLU A O 1
ATOM 665 N N . ALA A 1 84 ? 1.546 -4.020 -13.636 1.00 93.62 84 ALA A N 1
ATOM 666 C CA . ALA A 1 84 ? 2.622 -3.302 -14.312 1.00 93.62 84 ALA A CA 1
ATOM 667 C C . ALA A 1 84 ? 4.014 -3.740 -13.822 1.00 93.62 84 ALA A C 1
ATOM 669 O O . ALA A 1 84 ? 4.930 -3.905 -14.626 1.00 93.62 84 ALA A O 1
ATOM 670 N N . LEU A 1 85 ? 4.171 -3.976 -12.516 1.00 91.69 85 LEU A N 1
ATOM 671 C CA . LEU A 1 85 ? 5.432 -4.431 -11.928 1.00 91.69 85 LEU A CA 1
ATOM 672 C C . LEU A 1 85 ? 5.776 -5.874 -12.320 1.00 91.69 85 LEU A C 1
ATOM 674 O O . LEU A 1 85 ? 6.926 -6.143 -12.669 1.00 91.69 85 LEU A O 1
ATOM 678 N N . VAL A 1 86 ? 4.806 -6.798 -12.319 1.00 93.19 86 VAL A N 1
ATOM 679 C CA . VAL A 1 86 ? 5.069 -8.204 -12.681 1.00 93.19 86 VAL A CA 1
ATOM 680 C C . VAL A 1 86 ? 5.353 -8.370 -14.175 1.00 93.19 86 VAL A C 1
ATOM 682 O O . VAL A 1 86 ? 6.207 -9.171 -14.551 1.00 93.19 86 VAL A O 1
ATOM 685 N N . THR A 1 87 ? 4.704 -7.575 -15.034 1.00 92.19 87 THR A N 1
ATOM 686 C CA . THR A 1 87 ? 4.942 -7.588 -16.486 1.00 92.19 87 THR A CA 1
ATOM 687 C C . THR A 1 87 ? 6.111 -6.698 -16.910 1.00 92.19 87 THR A C 1
ATOM 689 O O . THR A 1 87 ? 6.328 -6.525 -18.108 1.00 92.19 87 THR A O 1
ATOM 692 N N . LYS A 1 88 ? 6.839 -6.092 -15.960 1.00 89.25 88 LYS A N 1
ATOM 693 C CA . LYS A 1 88 ? 7.923 -5.126 -16.216 1.00 89.25 88 LYS A CA 1
ATOM 694 C C . LYS A 1 88 ? 7.510 -3.959 -17.127 1.00 89.25 88 LYS A C 1
ATOM 696 O O . LYS A 1 88 ? 8.310 -3.425 -17.893 1.00 89.25 88 LYS A O 1
ATOM 701 N N . ASN A 1 89 ? 6.249 -3.538 -17.052 1.00 90.81 89 ASN A N 1
ATOM 702 C CA . ASN A 1 89 ? 5.771 -2.346 -17.740 1.00 90.81 89 ASN A CA 1
ATOM 703 C C . ASN A 1 89 ? 6.179 -1.098 -16.945 1.00 90.81 89 ASN A C 1
ATOM 705 O O . ASN A 1 89 ? 5.392 -0.528 -16.187 1.00 90.81 89 ASN A O 1
ATOM 709 N N . HIS A 1 90 ? 7.434 -0.683 -17.119 1.00 84.06 90 HIS A N 1
ATOM 710 C CA . HIS A 1 90 ? 8.016 0.437 -16.381 1.00 84.06 90 HIS A CA 1
ATOM 711 C C . HIS A 1 90 ? 7.292 1.761 -16.630 1.00 84.06 90 HIS A C 1
ATOM 713 O O . HIS A 1 90 ? 7.161 2.551 -15.703 1.00 84.06 90 HIS A O 1
ATOM 719 N N . ILE A 1 91 ? 6.773 1.991 -17.841 1.00 88.44 91 ILE A N 1
ATOM 720 C CA . ILE A 1 91 ? 6.028 3.215 -18.170 1.00 88.44 91 ILE A CA 1
ATOM 721 C C . ILE A 1 91 ? 4.775 3.302 -17.295 1.00 88.44 91 ILE A C 1
ATOM 723 O O . ILE A 1 91 ? 4.590 4.284 -16.579 1.00 88.44 91 ILE A O 1
ATOM 727 N N . LYS A 1 92 ? 3.959 2.240 -17.283 1.00 90.81 92 LYS A N 1
ATOM 728 C CA . LYS A 1 92 ? 2.734 2.196 -16.475 1.00 90.81 92 LYS A CA 1
ATOM 729 C C . LYS A 1 92 ? 3.038 2.225 -14.973 1.00 90.81 92 LYS A C 1
ATOM 731 O O . LYS A 1 92 ? 2.328 2.878 -14.214 1.00 90.81 92 LYS A O 1
ATOM 736 N N . ALA A 1 93 ? 4.105 1.558 -14.530 1.00 90.38 93 ALA A N 1
ATOM 737 C CA . ALA A 1 93 ? 4.529 1.610 -13.132 1.00 90.38 93 ALA A CA 1
ATOM 738 C C . ALA A 1 93 ? 4.922 3.036 -12.706 1.00 90.38 93 ALA A C 1
ATOM 740 O O . ALA A 1 93 ? 4.499 3.485 -11.645 1.00 90.38 93 ALA A O 1
ATOM 741 N N . LEU A 1 94 ? 5.667 3.766 -13.544 1.00 88.12 94 LEU A N 1
ATOM 742 C CA . LEU A 1 94 ? 6.066 5.155 -13.290 1.00 88.12 94 LEU A CA 1
ATOM 743 C C . LEU A 1 94 ? 4.885 6.133 -13.317 1.00 88.12 94 LEU A C 1
ATOM 745 O O . LEU A 1 94 ? 4.909 7.120 -12.589 1.00 88.12 94 LEU A O 1
ATOM 749 N N . GLU A 1 95 ? 3.850 5.854 -14.108 1.00 91.19 95 GLU A N 1
ATOM 750 C CA . GLU A 1 95 ? 2.605 6.631 -14.121 1.00 91.19 95 GLU A CA 1
ATOM 751 C C . GLU A 1 95 ? 1.792 6.432 -12.830 1.00 91.19 95 GLU A C 1
ATOM 753 O O . GLU A 1 95 ? 1.324 7.393 -12.218 1.00 91.19 95 GLU A O 1
ATOM 758 N N . LEU A 1 96 ? 1.644 5.181 -12.384 1.00 92.44 96 LEU A N 1
ATOM 759 C CA . LEU A 1 96 ? 0.786 4.828 -11.249 1.00 92.44 96 LEU A CA 1
ATOM 760 C C . LEU A 1 96 ? 1.455 5.032 -9.883 1.00 92.44 96 LEU A C 1
ATOM 762 O O . LEU A 1 96 ? 0.769 5.306 -8.896 1.00 92.44 96 LEU A O 1
ATOM 766 N N . ALA A 1 97 ? 2.778 4.893 -9.800 1.00 89.38 97 ALA A N 1
ATOM 767 C CA . ALA A 1 97 ? 3.534 4.962 -8.551 1.00 89.38 97 ALA A CA 1
ATOM 768 C C . ALA A 1 97 ? 3.376 6.298 -7.790 1.00 89.38 97 ALA A C 1
ATOM 770 O O . ALA A 1 97 ? 3.113 6.248 -6.586 1.00 89.38 97 ALA A O 1
ATOM 771 N N . PRO A 1 98 ? 3.465 7.488 -8.423 1.00 90.38 98 PRO A N 1
ATOM 772 C CA . PRO A 1 98 ? 3.241 8.763 -7.736 1.00 90.38 98 PRO A CA 1
ATOM 773 C C . PRO A 1 98 ? 1.824 8.883 -7.166 1.00 90.38 98 PRO A C 1
ATOM 775 O O . PRO A 1 98 ? 1.656 9.232 -5.997 1.00 90.38 98 PRO A O 1
ATOM 778 N N . LEU A 1 99 ? 0.812 8.508 -7.958 1.00 92.19 99 LEU A N 1
ATOM 779 C CA . LEU A 1 99 ? -0.593 8.521 -7.538 1.00 92.19 99 LEU A CA 1
ATOM 780 C C . LEU A 1 99 ? -0.808 7.605 -6.330 1.00 92.19 99 LEU A C 1
ATOM 782 O O . LEU A 1 99 ? -1.445 7.980 -5.344 1.00 92.19 99 LEU A O 1
ATOM 786 N N . PHE A 1 100 ? -0.234 6.403 -6.383 1.00 93.31 100 PHE A N 1
ATOM 787 C CA . PHE A 1 100 ? -0.272 5.467 -5.270 1.00 93.31 100 PHE A CA 1
ATOM 788 C C . PHE A 1 100 ? 0.396 6.044 -4.015 1.00 93.31 100 PHE A C 1
ATOM 790 O O . PHE A 1 100 ? -0.178 5.950 -2.930 1.00 93.31 100 PHE A O 1
ATOM 797 N N . GLY A 1 101 ? 1.555 6.694 -4.157 1.00 91.69 101 GLY A N 1
ATOM 798 C CA . GLY A 1 101 ? 2.273 7.344 -3.058 1.00 91.69 101 GLY A CA 1
ATOM 799 C C . GLY A 1 101 ? 1.444 8.409 -2.336 1.00 91.69 101 GLY A C 1
ATOM 800 O O . GLY A 1 101 ? 1.371 8.401 -1.103 1.00 91.69 101 GLY A O 1
ATOM 801 N N . GLU A 1 102 ? 0.742 9.267 -3.081 1.00 91.94 102 GLU A N 1
ATOM 802 C CA . GLU A 1 102 ? -0.172 10.256 -2.494 1.00 91.94 102 GLU A CA 1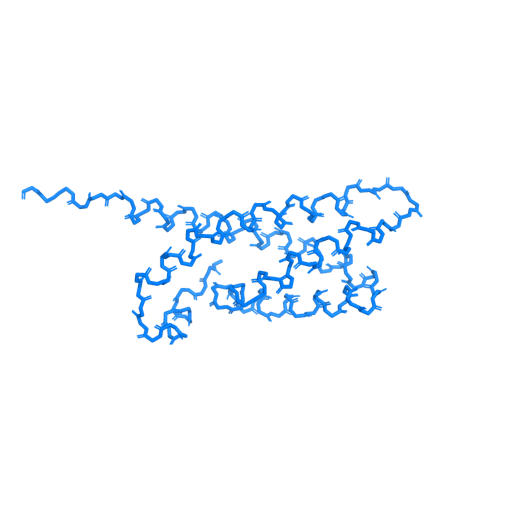
ATOM 803 C C . GLU A 1 102 ? -1.304 9.600 -1.697 1.00 91.94 102 GLU A C 1
ATOM 805 O O . GLU A 1 102 ? -1.678 10.060 -0.612 1.00 91.94 102 GLU A O 1
ATOM 810 N N . HIS A 1 103 ? -1.874 8.518 -2.228 1.00 92.12 103 HIS A N 1
ATOM 811 C CA . HIS A 1 103 ? -2.942 7.807 -1.542 1.00 92.12 103 HIS A CA 1
ATOM 812 C C . HIS A 1 103 ? -2.444 7.065 -0.300 1.00 92.12 103 HIS A C 1
ATOM 814 O O . HIS A 1 103 ? -3.131 7.104 0.721 1.00 92.12 103 HIS A O 1
ATOM 820 N N . LEU A 1 104 ? -1.254 6.460 -0.342 1.00 90.81 104 LEU A N 1
ATOM 821 C CA . LEU A 1 104 ? -0.632 5.839 0.828 1.00 90.81 104 LEU A CA 1
ATOM 822 C C . LEU A 1 104 ? -0.451 6.842 1.970 1.00 90.81 104 LEU A C 1
ATOM 824 O O . LEU A 1 104 ? -0.752 6.517 3.115 1.00 90.81 104 LEU A O 1
ATOM 828 N N . GLN A 1 105 ? -0.026 8.072 1.668 1.00 89.94 105 GLN A N 1
ATOM 829 C CA . GLN A 1 105 ? 0.128 9.112 2.688 1.00 89.94 105 GLN A CA 1
ATOM 830 C C . GLN A 1 105 ? -1.208 9.497 3.331 1.00 89.94 105 GLN A C 1
ATOM 832 O O . GLN A 1 105 ? -1.289 9.626 4.553 1.00 89.94 105 GLN A O 1
ATOM 837 N N . LYS A 1 106 ? -2.269 9.627 2.526 1.00 91.12 106 LYS A N 1
ATOM 838 C CA . LYS A 1 106 ? -3.624 9.912 3.024 1.00 91.12 106 LYS A CA 1
ATOM 839 C C . LYS A 1 106 ? -4.139 8.772 3.913 1.00 91.12 106 LYS A C 1
ATOM 841 O O . LYS A 1 106 ? -4.635 9.029 5.003 1.00 91.12 106 LYS A O 1
ATOM 846 N N . ILE A 1 107 ? -3.954 7.519 3.490 1.00 89.88 107 ILE A N 1
ATOM 847 C CA . ILE A 1 107 ? -4.314 6.320 4.267 1.00 89.88 107 ILE A CA 1
ATOM 848 C C . ILE A 1 107 ? -3.565 6.291 5.600 1.00 89.88 107 ILE A C 1
ATOM 850 O O . ILE A 1 107 ? -4.192 6.110 6.638 1.00 89.88 107 ILE A O 1
ATOM 854 N N . ALA A 1 108 ? -2.244 6.487 5.589 1.00 88.44 108 ALA A N 1
ATOM 855 C CA . ALA A 1 108 ? -1.426 6.448 6.800 1.00 88.44 108 ALA A CA 1
ATOM 856 C C . ALA A 1 108 ? -1.873 7.500 7.829 1.00 88.44 108 ALA A C 1
ATOM 858 O O . ALA A 1 108 ? -1.983 7.196 9.020 1.00 88.44 108 ALA A O 1
ATOM 859 N N . LEU A 1 109 ? -2.193 8.714 7.369 1.00 90.06 109 LEU A N 1
ATOM 860 C CA . LEU A 1 109 ? -2.734 9.770 8.222 1.00 90.06 109 LEU A CA 1
ATOM 861 C C . LEU A 1 109 ? -4.074 9.355 8.842 1.00 90.06 109 LEU A C 1
ATOM 863 O O . LEU A 1 109 ? -4.260 9.471 10.051 1.00 90.06 109 LEU A O 1
ATOM 867 N N . GLU A 1 110 ? -4.994 8.841 8.030 1.00 91.25 110 GLU A N 1
ATOM 868 C CA . GLU A 1 110 ? -6.316 8.432 8.501 1.00 91.25 110 GLU A CA 1
ATOM 869 C C . GLU A 1 110 ? -6.243 7.263 9.490 1.00 91.25 110 GLU A C 1
ATOM 871 O O . GLU A 1 110 ? -6.878 7.320 10.541 1.00 91.25 110 GLU A O 1
ATOM 876 N N . ILE A 1 111 ? -5.419 6.245 9.222 1.00 89.38 111 ILE A N 1
ATOM 877 C CA . ILE A 1 111 ? -5.195 5.127 10.153 1.00 89.38 111 ILE A CA 1
ATOM 878 C C . ILE A 1 111 ? -4.606 5.624 11.473 1.00 89.38 111 ILE A C 1
ATOM 880 O O . ILE A 1 111 ? -5.028 5.177 12.537 1.00 89.38 111 ILE A O 1
ATOM 884 N N . THR A 1 112 ? -3.677 6.580 11.425 1.00 87.94 112 THR A N 1
ATOM 885 C CA . THR A 1 112 ? -3.102 7.188 12.634 1.00 87.94 112 THR A CA 1
ATOM 886 C C . THR A 1 112 ? -4.182 7.870 13.475 1.00 87.94 112 THR A C 1
ATOM 888 O O . THR A 1 112 ? -4.243 7.657 14.685 1.00 87.94 112 THR A O 1
ATOM 891 N N . VAL A 1 113 ? -5.078 8.637 12.845 1.00 88.31 113 VAL A N 1
ATOM 892 C CA . VAL A 1 113 ? -6.207 9.282 13.537 1.00 88.31 113 VAL A CA 1
ATOM 893 C C . VAL A 1 113 ? -7.148 8.242 14.155 1.00 88.31 113 VAL A C 1
ATOM 895 O O . VAL A 1 113 ? -7.506 8.378 15.323 1.00 88.31 113 VAL A O 1
ATOM 898 N N . GLN A 1 114 ? -7.501 7.183 13.419 1.00 85.50 114 GLN A N 1
ATOM 899 C CA . GLN A 1 114 ? -8.377 6.112 13.917 1.00 85.50 114 GLN A CA 1
ATOM 900 C C . GLN A 1 114 ? -7.757 5.356 15.103 1.00 85.50 114 GLN A C 1
ATOM 902 O O . GLN A 1 114 ? -8.418 5.143 16.119 1.00 85.50 114 GLN A O 1
ATOM 907 N N . ASN A 1 115 ? -6.469 5.014 15.015 1.00 84.94 115 ASN A N 1
ATOM 908 C CA . ASN A 1 115 ? -5.753 4.317 16.084 1.00 84.94 115 ASN A CA 1
ATOM 909 C C . ASN A 1 115 ? -5.624 5.178 17.351 1.00 84.94 115 ASN A C 1
ATOM 911 O O . ASN A 1 115 ? -5.756 4.655 18.457 1.00 84.94 115 ASN A O 1
ATOM 915 N N . ASN A 1 116 ? -5.403 6.489 17.202 1.00 82.81 116 ASN A N 1
ATOM 916 C CA . ASN A 1 116 ? -5.329 7.424 18.327 1.00 82.81 116 ASN A CA 1
ATOM 917 C C . ASN A 1 116 ? -6.702 7.641 18.985 1.00 82.81 116 ASN A C 1
ATOM 919 O O . ASN A 1 116 ? -6.795 7.683 20.212 1.00 82.81 116 ASN A O 1
ATOM 923 N N . ALA A 1 117 ? -7.775 7.719 18.190 1.00 77.69 117 ALA A N 1
ATOM 924 C CA . ALA A 1 117 ? -9.140 7.807 18.706 1.00 77.69 117 ALA A CA 1
ATOM 925 C C . ALA A 1 117 ? -9.517 6.561 19.527 1.00 77.69 117 ALA A C 1
ATOM 927 O O . ALA A 1 117 ? -10.089 6.686 20.606 1.00 77.69 117 ALA A O 1
ATOM 928 N N . ALA A 1 118 ? -9.118 5.368 19.073 1.00 66.38 118 ALA A N 1
ATOM 929 C CA . ALA A 1 118 ? -9.349 4.110 19.784 1.00 66.38 118 ALA A CA 1
ATOM 930 C C . ALA A 1 118 ? -8.489 3.928 21.056 1.00 66.38 118 ALA A C 1
ATOM 932 O O . ALA A 1 118 ? -8.796 3.072 21.883 1.00 66.38 118 ALA A O 1
ATOM 933 N N . ALA A 1 119 ? -7.402 4.694 21.216 1.00 60.44 119 ALA A N 1
ATOM 934 C CA . ALA A 1 119 ? -6.498 4.613 22.367 1.00 60.44 119 ALA A CA 1
ATOM 935 C C . ALA A 1 119 ? -6.895 5.536 23.533 1.00 60.44 119 ALA A C 1
ATOM 937 O O . ALA A 1 119 ? -6.321 5.424 24.616 1.00 60.44 119 ALA A O 1
ATOM 938 N N . THR A 1 120 ? -7.864 6.437 23.336 1.00 50.16 120 THR A N 1
ATOM 939 C CA . THR A 1 120 ? -8.345 7.322 24.404 1.00 50.16 120 THR A CA 1
ATOM 940 C C . THR A 1 120 ? -9.409 6.572 25.211 1.00 50.16 120 THR A C 1
ATOM 942 O O . THR A 1 120 ? -10.461 6.254 24.652 1.00 50.16 120 THR A O 1
ATOM 945 N N . PRO A 1 121 ? -9.195 6.263 26.506 1.00 48.69 121 PRO A N 1
ATOM 946 C CA . PRO A 1 121 ? -10.263 5.723 27.331 1.00 48.69 121 PRO A CA 1
ATOM 947 C C . PRO A 1 121 ? -11.357 6.783 27.420 1.00 48.69 121 PRO A C 1
ATOM 949 O O . PRO A 1 121 ? -11.067 7.946 27.710 1.00 48.69 121 PRO A O 1
ATOM 952 N N . ALA A 1 122 ? -12.613 6.393 27.206 1.00 52.09 122 ALA A N 1
ATOM 953 C CA . ALA A 1 122 ? -13.734 7.184 27.682 1.00 52.09 122 ALA A CA 1
ATOM 954 C C . ALA A 1 122 ? -13.565 7.319 29.201 1.00 52.09 122 ALA A C 1
ATOM 956 O O . ALA A 1 122 ? -13.833 6.376 29.948 1.00 52.09 122 ALA A O 1
ATOM 957 N N . SER A 1 123 ? -13.038 8.464 29.642 1.00 44.06 123 SER A N 1
ATOM 958 C CA . SER A 1 123 ? -13.010 8.858 31.044 1.00 44.06 123 SER A CA 1
ATOM 959 C C . SER A 1 123 ? -14.466 8.967 31.479 1.00 44.06 123 SER A C 1
ATOM 961 O O . SER A 1 123 ? -15.115 9.988 31.274 1.00 44.06 123 SER A O 1
ATOM 963 N N . SER A 1 124 ? -14.998 7.853 31.972 1.00 45.56 124 SER A N 1
ATOM 964 C CA . SER A 1 124 ? -16.325 7.767 32.557 1.00 45.56 124 SER A CA 1
ATOM 965 C C . SER A 1 124 ? -16.207 8.441 33.915 1.00 45.56 124 SER A C 1
ATOM 967 O O . SER A 1 124 ? -15.481 7.949 34.780 1.00 45.56 124 SER A O 1
ATOM 969 N N . GLY A 1 125 ? -16.791 9.635 34.013 1.00 38.38 125 GLY A N 1
ATOM 970 C CA . GLY A 1 125 ? -16.997 10.327 35.282 1.00 38.38 125 GLY A CA 1
ATOM 971 C C . GLY A 1 125 ? -18.016 9.624 36.164 1.00 38.38 125 GLY A C 1
ATOM 972 O O . GLY A 1 125 ? -18.686 8.685 35.676 1.00 38.38 125 GLY A O 1
#

Foldseek 3Di:
DWPVVQLCVVVVNPPVVVLVLLVVCLVLLVVLLVLLCVQVVPPDDDNPLVSLVVSLVSLVVCVVVCCNTPDPVSVVLSVQLNVCSVVVVVVSVVVSSVVVSVRSVVSSVVSVVVNVVVPDPPPDD

Sequence (125 aa):
MLDLQHALEYLHGDQVLLQQILKLFTQTLSQLQAELKTAQCTSNVQVNDSEWQTFYRTLHGAKPVLLIVGNSTIRKIVPELCEALVTKNHIKALELAPLFGEHLQKIALEITVQNNAAATPASSG